Protein AF-A0A8B8AK30-F1 (afdb_monomer_lite)

Foldseek 3Di:
DAAAAPPDDHDPVSVVVDDRPDQDDDPPDPADWPDKDDDPVDPQWMWTAGPVGDIDTDGDDPVSPDPDDPPPPPVVVPVPDD

Radius of gyration: 18.14 Å; chains: 1; bounding box: 24×33×57 Å

Structure (mmCIF, N/CA/C/O backbone):
data_AF-A0A8B8AK30-F1
#
_entry.id   AF-A0A8B8AK30-F1
#
loop_
_atom_site.group_PDB
_atom_site.id
_atom_site.type_symbol
_atom_site.label_atom_id
_atom_site.label_alt_id
_atom_site.label_comp_id
_atom_site.label_asym_id
_atom_site.label_entity_id
_atom_site.label_seq_id
_atom_site.pdbx_PDB_ins_code
_atom_site.Cartn_x
_atom_site.Cartn_y
_atom_site.Cartn_z
_atom_site.occupancy
_atom_site.B_iso_or_equiv
_atom_site.auth_seq_id
_atom_site.auth_comp_id
_atom_site.auth_asym_id
_atom_site.auth_atom_id
_atom_site.pdbx_PDB_model_num
ATOM 1 N N . LEU A 1 1 ? 7.500 3.142 13.067 1.00 45.25 1 LEU A N 1
ATOM 2 C CA . LEU A 1 1 ? 7.044 4.533 13.240 1.00 45.25 1 LEU A CA 1
ATOM 3 C C . LEU A 1 1 ? 5.669 4.411 13.866 1.00 45.25 1 LEU A C 1
ATOM 5 O O . LEU A 1 1 ? 4.881 3.637 13.339 1.00 45.25 1 LEU A O 1
ATOM 9 N N . TYR A 1 2 ? 5.486 4.972 15.056 1.00 46.56 2 TYR A N 1
ATOM 10 C CA . TYR A 1 2 ? 4.232 4.933 15.808 1.00 46.56 2 TYR A CA 1
ATOM 11 C C . TYR A 1 2 ? 3.674 6.351 15.736 1.00 46.56 2 TYR A C 1
ATOM 13 O O . TYR A 1 2 ? 4.361 7.273 16.166 1.00 46.56 2 TYR A O 1
ATOM 21 N N . HIS A 1 3 ? 2.503 6.521 15.133 1.00 58.66 3 HIS A N 1
ATOM 22 C CA . HIS A 1 3 ? 1.846 7.819 14.980 1.00 58.66 3 HIS A CA 1
ATOM 23 C C . HIS A 1 3 ? 0.762 7.978 16.054 1.00 58.66 3 HIS A C 1
ATOM 25 O O . HIS A 1 3 ? 0.201 6.986 16.522 1.00 58.66 3 HIS A O 1
ATOM 31 N N . SER A 1 4 ? 0.498 9.219 16.480 1.00 58.53 4 SER A N 1
ATOM 32 C CA . SER A 1 4 ? -0.543 9.554 17.466 1.00 58.53 4 SER A CA 1
ATOM 33 C C . SER A 1 4 ? -1.914 9.001 17.053 1.00 58.53 4 SER A C 1
ATOM 35 O O . SER A 1 4 ? -2.227 8.944 15.864 1.00 58.53 4 SER A O 1
ATOM 37 N N . LYS A 1 5 ? -2.753 8.613 18.025 1.00 65.31 5 LYS A N 1
ATOM 38 C CA . 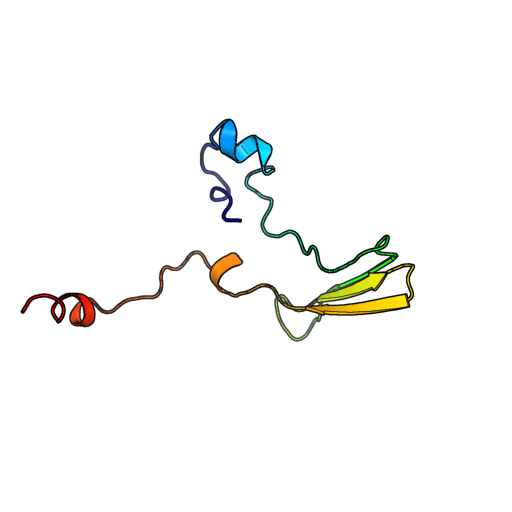LYS A 1 5 ? -4.057 7.999 17.735 1.00 65.31 5 LYS A CA 1
ATOM 39 C C . LYS A 1 5 ? -4.999 8.982 17.042 1.00 65.31 5 LYS A C 1
ATOM 41 O O . LYS A 1 5 ? -5.034 10.175 17.352 1.00 65.31 5 LYS A O 1
ATOM 46 N N . ILE A 1 6 ? -5.825 8.454 16.138 1.00 65.62 6 ILE A N 1
ATOM 47 C CA . ILE A 1 6 ? -6.840 9.238 15.430 1.00 65.62 6 ILE A CA 1
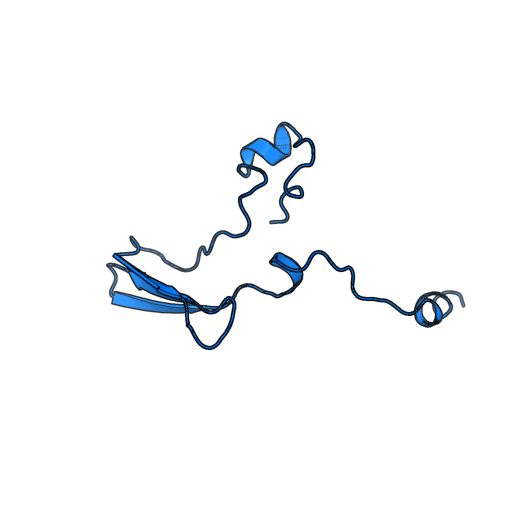ATOM 48 C C . ILE A 1 6 ? -7.784 9.890 16.450 1.00 65.62 6 ILE A C 1
ATOM 50 O O . ILE A 1 6 ? -8.496 9.204 17.181 1.00 65.62 6 ILE A O 1
ATOM 54 N N . GLY A 1 7 ? -7.818 11.224 16.454 1.00 65.44 7 GLY A N 1
ATOM 55 C CA . GLY A 1 7 ? -8.689 12.022 17.322 1.00 65.44 7 GLY A CA 1
ATOM 56 C C . GLY A 1 7 ? -8.018 12.603 18.569 1.00 65.44 7 GLY A C 1
ATOM 57 O O . GLY A 1 7 ? -8.676 13.356 19.287 1.00 65.44 7 GLY A O 1
ATOM 58 N N . GLU A 1 8 ? -6.739 12.312 18.814 1.00 73.69 8 GLU A N 1
ATOM 59 C CA . GLU A 1 8 ? -5.947 12.976 19.856 1.00 73.69 8 GLU A CA 1
ATOM 60 C C . GLU A 1 8 ? -5.231 14.227 19.318 1.00 73.69 8 GLU A C 1
ATOM 62 O O . GLU A 1 8 ? -4.981 14.358 18.117 1.00 73.69 8 GLU A O 1
ATOM 67 N N . GLU A 1 9 ? -4.918 15.178 20.207 1.00 76.69 9 GLU A N 1
ATOM 68 C CA . GLU A 1 9 ? -4.100 16.337 19.837 1.00 76.69 9 GLU A CA 1
ATOM 69 C C . GLU A 1 9 ? -2.677 15.878 19.503 1.00 76.69 9 GLU A C 1
ATOM 71 O O . GLU A 1 9 ? -1.982 15.291 20.332 1.00 76.69 9 GLU A O 1
ATOM 76 N N . GLN A 1 10 ? -2.249 16.163 18.276 1.00 78.19 10 GLN A N 1
ATOM 77 C CA . GLN A 1 10 ? -0.916 15.837 17.793 1.00 78.19 10 GLN A CA 1
ATOM 78 C C . GLN A 1 10 ? 0.089 16.912 18.228 1.00 78.19 10 GLN A C 1
ATOM 80 O O . GLN A 1 10 ? -0.197 18.112 18.148 1.00 78.19 10 GLN A O 1
ATOM 85 N N . SER A 1 11 ? 1.280 16.500 18.672 1.00 80.38 11 SER A N 1
ATOM 86 C CA . SER A 1 11 ? 2.367 17.447 18.937 1.00 80.38 11 SER A CA 1
ATOM 87 C C . SER A 1 11 ? 2.917 18.027 17.625 1.00 80.38 11 SER A C 1
ATOM 89 O O . SER A 1 11 ? 2.762 17.447 16.552 1.00 80.38 11 SER A O 1
ATOM 91 N N . ALA A 1 12 ? 3.589 19.181 17.688 1.00 80.88 12 ALA A N 1
ATOM 92 C CA . ALA A 1 12 ? 4.213 19.768 16.499 1.00 80.88 12 ALA A CA 1
ATOM 93 C C . ALA A 1 12 ? 5.331 18.884 15.916 1.00 80.88 12 ALA A C 1
ATOM 95 O O . ALA A 1 12 ? 5.603 18.966 14.725 1.00 80.88 12 ALA A O 1
ATOM 96 N N . GLU A 1 13 ? 5.968 18.061 16.752 1.00 79.88 13 GLU A N 1
ATOM 97 C CA . GLU A 1 13 ? 7.023 17.129 16.349 1.00 79.88 13 GLU A CA 1
ATOM 98 C C . GLU A 1 13 ? 6.418 15.917 15.626 1.00 79.88 13 GLU A C 1
ATOM 100 O O . GLU A 1 13 ? 6.873 15.569 14.542 1.00 79.88 13 GLU A O 1
ATOM 105 N N . ASP A 1 14 ? 5.326 15.352 16.154 1.00 77.31 14 ASP A N 1
ATOM 106 C CA . ASP A 1 14 ? 4.614 14.228 15.526 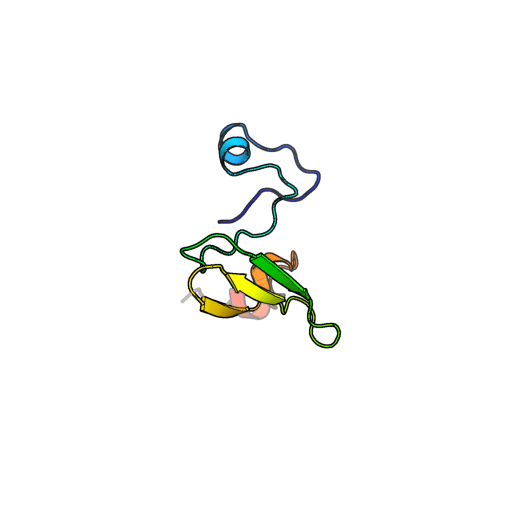1.00 77.31 14 ASP A CA 1
ATOM 107 C C . ASP A 1 14 ? 3.928 14.637 14.210 1.00 77.31 14 ASP A C 1
ATOM 109 O O . ASP A 1 14 ? 3.760 13.816 13.311 1.00 77.31 14 ASP A O 1
ATOM 113 N N . ALA A 1 15 ? 3.527 15.906 14.079 1.00 78.12 15 ALA A N 1
ATOM 114 C CA . ALA A 1 15 ? 2.906 16.433 12.862 1.00 78.12 15 ALA A CA 1
ATOM 115 C C . ALA A 1 15 ? 3.865 16.466 11.658 1.00 78.12 15 ALA A C 1
ATOM 117 O O . ALA A 1 15 ? 3.408 16.426 10.512 1.00 78.12 15 ALA A O 1
ATOM 118 N N . GLU A 1 16 ? 5.181 16.508 11.896 1.00 83.50 16 GLU A N 1
ATOM 119 C CA . GLU A 1 16 ? 6.194 16.427 10.835 1.00 83.50 16 GLU A CA 1
ATOM 120 C C . GLU A 1 16 ? 6.235 15.022 10.204 1.00 83.50 16 GLU A C 1
ATOM 122 O O . GLU A 1 16 ? 6.540 14.889 9.016 1.00 83.50 16 GLU A O 1
ATOM 127 N N . ASP A 1 17 ? 5.872 13.979 10.962 1.00 81.50 17 ASP A N 1
ATOM 128 C CA . ASP A 1 17 ? 5.845 12.585 10.499 1.00 81.50 17 ASP A CA 1
ATOM 129 C C . ASP A 1 17 ? 4.583 12.238 9.685 1.00 81.50 17 ASP A C 1
ATOM 131 O O . ASP A 1 17 ? 4.496 11.158 9.087 1.00 81.50 17 ASP A O 1
ATOM 135 N N . GLY A 1 18 ? 3.607 13.146 9.630 1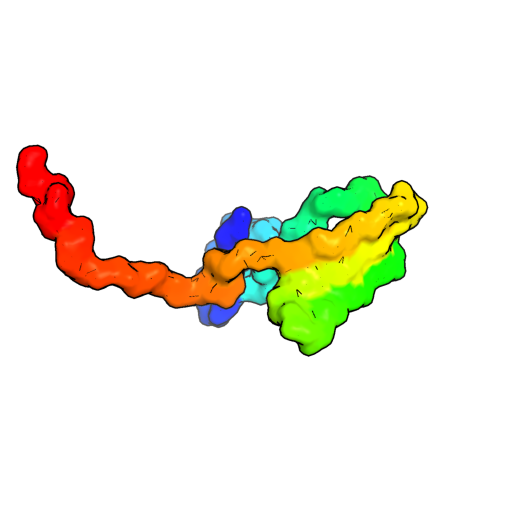.00 83.44 18 GLY A N 1
ATOM 136 C CA . GLY A 1 18 ? 2.357 13.002 8.891 1.00 83.44 18 GLY A CA 1
ATOM 137 C C . GLY A 1 18 ? 1.124 13.244 9.763 1.00 83.44 18 GLY A C 1
ATOM 138 O O . GLY A 1 18 ? 1.228 13.366 10.981 1.00 83.44 18 GLY A O 1
ATOM 139 N N . PRO A 1 19 ? -0.065 13.338 9.152 1.00 85.44 19 PRO A N 1
ATOM 140 C CA . PRO A 1 19 ? -1.293 13.584 9.898 1.00 85.44 19 PRO A CA 1
ATOM 141 C C . PRO A 1 19 ? -1.669 12.357 10.759 1.00 85.44 19 PRO A C 1
ATOM 143 O O . PRO A 1 19 ? -1.250 11.243 10.434 1.00 85.44 19 PRO A O 1
ATOM 146 N N . PRO A 1 20 ? -2.463 12.516 11.834 1.00 81.50 20 PRO A N 1
ATOM 147 C CA . PRO A 1 20 ? -2.753 11.437 12.790 1.00 81.50 20 PRO A CA 1
ATOM 148 C C . PRO A 1 20 ? -3.521 10.251 12.176 1.00 81.50 20 PRO A C 1
ATOM 150 O O . PRO A 1 20 ? -3.534 9.159 12.731 1.00 81.50 20 PRO A O 1
ATOM 153 N N . GLU A 1 21 ? -4.157 10.429 11.017 1.00 83.31 21 GLU A N 1
ATOM 154 C CA . GLU A 1 21 ? -4.789 9.353 10.245 1.00 83.31 21 GLU A CA 1
ATOM 155 C C . GLU A 1 21 ? -3.824 8.523 9.378 1.00 83.31 21 GLU A C 1
ATOM 157 O O . GLU A 1 21 ? -4.241 7.537 8.760 1.00 83.31 21 GLU A O 1
ATOM 162 N N . LEU A 1 22 ? -2.544 8.900 9.295 1.00 86.88 22 LEU A N 1
ATOM 163 C CA . LEU A 1 22 ? -1.536 8.142 8.559 1.00 86.88 22 LEU A CA 1
ATOM 164 C C . LEU A 1 22 ? -1.124 6.890 9.346 1.00 86.88 22 LEU A C 1
ATOM 166 O O . LEU A 1 22 ? -0.316 6.952 10.264 1.00 86.88 22 LEU A O 1
ATOM 170 N N . LEU A 1 23 ? -1.648 5.733 8.938 1.00 88.06 23 LEU A N 1
ATOM 171 C CA . LEU A 1 23 ? -1.429 4.467 9.646 1.00 88.06 23 LEU A CA 1
ATOM 172 C C . LEU A 1 23 ? -0.102 3.771 9.296 1.00 88.06 23 LEU A C 1
ATOM 174 O O . LEU A 1 23 ? 0.575 3.219 10.159 1.00 88.06 23 LEU A O 1
ATOM 178 N N . PHE A 1 24 ? 0.253 3.721 8.009 1.00 91.00 24 PHE A N 1
ATOM 179 C CA . PHE A 1 24 ? 1.384 2.919 7.545 1.00 91.00 24 PHE A CA 1
ATOM 180 C C . PHE A 1 24 ? 1.957 3.436 6.224 1.00 91.00 24 PHE A C 1
ATOM 182 O O . PHE A 1 24 ? 1.215 3.781 5.304 1.00 91.00 24 PHE A O 1
ATOM 189 N N . ILE A 1 25 ? 3.288 3.410 6.105 1.00 93.31 25 ILE A N 1
ATOM 190 C CA . ILE A 1 25 ? 4.012 3.638 4.850 1.00 93.31 25 ILE A CA 1
ATOM 191 C C . ILE A 1 25 ? 4.771 2.361 4.490 1.00 93.31 25 ILE A C 1
ATOM 193 O O . ILE A 1 25 ? 5.705 1.957 5.184 1.00 93.31 25 ILE A O 1
ATOM 197 N N . HIS A 1 26 ? 4.413 1.756 3.357 1.00 96.69 26 HIS A N 1
ATOM 198 C CA . HIS A 1 26 ? 5.160 0.632 2.800 1.00 96.69 26 HIS A CA 1
ATOM 199 C C . HIS A 1 26 ? 6.341 1.123 1.953 1.00 96.69 26 HIS A C 1
ATOM 201 O O . HIS A 1 26 ? 6.173 1.507 0.797 1.00 96.69 26 HIS A O 1
ATOM 207 N N . GLY A 1 27 ? 7.548 1.093 2.518 1.00 96.69 27 GLY A N 1
ATOM 208 C CA . GLY A 1 27 ? 8.785 1.538 1.860 1.00 96.69 27 GLY A CA 1
ATOM 209 C C . GLY A 1 27 ? 9.489 0.485 0.994 1.00 96.69 27 GLY A C 1
ATOM 210 O O . GLY A 1 27 ? 10.684 0.614 0.747 1.00 96.69 27 GLY A O 1
ATOM 211 N N . GLY A 1 28 ? 8.804 -0.591 0.591 1.00 97.56 28 GLY A N 1
ATOM 212 C CA . GLY A 1 28 ? 9.432 -1.726 -0.098 1.00 97.56 28 GLY A CA 1
ATOM 213 C C . GLY A 1 28 ? 9.725 -1.521 -1.590 1.00 97.56 28 GLY A C 1
ATOM 214 O O . GLY A 1 28 ? 10.548 -2.249 -2.143 1.00 97.56 28 GLY A O 1
ATOM 215 N N . HIS A 1 29 ? 9.062 -0.573 -2.257 1.00 98.38 29 HIS A N 1
ATOM 216 C CA . HIS A 1 29 ? 9.237 -0.315 -3.694 1.00 98.38 29 HIS A CA 1
ATOM 217 C C . HIS A 1 29 ? 10.330 0.724 -3.959 1.00 98.38 29 HIS A C 1
ATOM 219 O O . HIS A 1 29 ? 10.380 1.764 -3.309 1.00 98.38 29 HIS A O 1
ATOM 225 N N . THR A 1 30 ? 11.178 0.462 -4.955 1.00 98.00 30 THR A N 1
ATOM 226 C CA . THR A 1 30 ? 12.274 1.356 -5.380 1.00 98.00 30 THR A CA 1
ATOM 227 C C . THR A 1 30 ? 11.957 2.181 -6.624 1.00 98.00 30 THR A C 1
ATOM 229 O O . THR A 1 30 ? 12.722 3.076 -6.982 1.00 98.00 30 THR A O 1
ATOM 232 N N . ALA A 1 31 ? 10.825 1.910 -7.270 1.00 98.44 31 ALA A N 1
ATOM 233 C CA . ALA A 1 31 ? 10.303 2.672 -8.394 1.00 98.44 31 ALA A CA 1
ATOM 234 C C . ALA A 1 31 ? 8.841 3.060 -8.162 1.00 98.44 31 ALA A C 1
ATOM 236 O O . ALA A 1 31 ? 8.203 2.655 -7.188 1.00 98.44 31 ALA A O 1
ATOM 237 N N . LYS A 1 32 ? 8.299 3.863 -9.081 1.00 98.44 32 LYS A N 1
ATOM 238 C CA . LYS A 1 32 ? 6.908 4.303 -9.029 1.00 98.44 32 LYS A CA 1
ATOM 239 C C . LYS A 1 32 ? 5.965 3.099 -9.056 1.00 98.44 32 LYS A C 1
ATOM 241 O O . LYS A 1 32 ? 6.061 2.249 -9.941 1.00 98.44 32 LYS A O 1
ATOM 246 N N . ILE A 1 33 ? 5.052 3.063 -8.088 1.00 98.50 33 ILE A N 1
ATOM 247 C CA . ILE A 1 33 ? 3.960 2.091 -8.039 1.00 98.50 33 ILE A CA 1
ATOM 248 C C . ILE A 1 33 ? 3.004 2.411 -9.188 1.00 98.50 33 ILE A C 1
ATOM 250 O O . ILE A 1 33 ? 2.574 3.557 -9.351 1.00 98.50 33 ILE A O 1
ATOM 254 N N . SER A 1 34 ? 2.706 1.406 -9.999 1.00 98.56 34 SER A N 1
ATOM 255 C CA . SER A 1 34 ? 1.833 1.518 -11.166 1.00 98.56 34 SER A CA 1
ATOM 256 C C . SER A 1 34 ? 0.399 1.087 -10.859 1.00 98.56 34 SER A C 1
ATOM 258 O O . SER A 1 34 ? -0.520 1.693 -11.404 1.00 98.56 34 SER A O 1
ATOM 260 N N . ASP A 1 35 ? 0.201 0.099 -9.978 1.00 98.75 35 ASP A N 1
ATOM 261 C CA . ASP A 1 35 ? -1.121 -0.334 -9.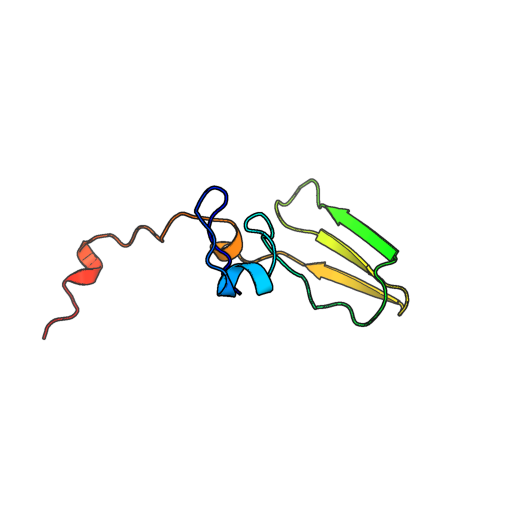505 1.00 98.75 35 ASP A CA 1
ATOM 262 C C . ASP A 1 35 ? -1.029 -1.105 -8.172 1.00 98.75 35 ASP A C 1
ATOM 264 O O . ASP A 1 35 ? 0.051 -1.563 -7.772 1.00 98.75 35 ASP A O 1
ATOM 268 N N . PHE A 1 36 ? -2.162 -1.270 -7.487 1.00 98.75 36 PHE A N 1
ATOM 269 C CA . PHE A 1 36 ? -2.293 -2.132 -6.314 1.00 98.75 36 PHE A CA 1
ATOM 270 C C . PHE A 1 36 ? -3.724 -2.659 -6.133 1.00 98.75 36 PHE A C 1
ATOM 272 O O . PHE A 1 36 ? -4.698 -2.058 -6.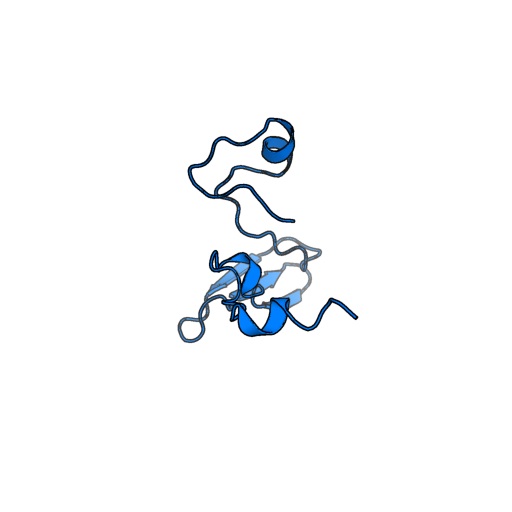575 1.00 98.75 36 PHE A O 1
ATOM 279 N N . SER A 1 37 ? -3.861 -3.776 -5.419 1.00 98.81 37 SER A N 1
ATOM 280 C CA . SER A 1 37 ? -5.154 -4.339 -5.034 1.00 98.81 37 SER A CA 1
ATOM 281 C C . SER A 1 37 ? -5.102 -4.918 -3.631 1.00 98.81 37 SER A C 1
ATOM 283 O O . SER A 1 37 ? -4.145 -5.592 -3.248 1.00 98.81 37 SER A O 1
ATOM 285 N N . TRP A 1 38 ? -6.191 -4.721 -2.896 1.00 98.62 38 TRP A N 1
ATOM 286 C CA . TRP A 1 38 ? -6.462 -5.442 -1.660 1.00 98.62 38 TRP A CA 1
ATOM 287 C C . TRP A 1 38 ? -6.821 -6.896 -1.956 1.00 98.62 38 TRP A C 1
ATOM 289 O O . TRP A 1 38 ? -7.481 -7.188 -2.960 1.00 98.62 38 TRP A O 1
ATOM 299 N N . ASN A 1 39 ? -6.414 -7.805 -1.073 1.00 98.38 39 ASN A N 1
ATOM 300 C CA . ASN A 1 39 ? -6.929 -9.165 -1.072 1.00 98.38 39 ASN A CA 1
ATOM 301 C C . ASN A 1 39 ? -8.351 -9.164 -0.473 1.00 98.38 39 ASN A C 1
ATOM 303 O O . ASN A 1 39 ? -8.522 -8.753 0.673 1.00 98.38 39 ASN A O 1
ATOM 307 N N . PRO A 1 40 ? -9.384 -9.635 -1.196 1.00 98.00 40 PRO A N 1
ATOM 308 C CA . PRO A 1 40 ? -10.748 -9.676 -0.669 1.00 98.00 40 PRO A CA 1
ATOM 309 C C . PRO A 1 40 ? -10.971 -10.772 0.387 1.00 98.00 40 PRO A C 1
ATOM 311 O O . PRO A 1 40 ? -12.004 -10.763 1.051 1.00 98.00 40 PRO A O 1
ATOM 314 N N . ASN A 1 41 ? -10.046 -11.728 0.519 1.00 98.25 41 ASN A N 1
ATOM 315 C CA . ASN A 1 41 ? -10.188 -12.886 1.405 1.00 98.25 41 ASN A CA 1
ATOM 316 C C . ASN A 1 41 ? -9.354 -12.773 2.686 1.00 98.25 41 ASN A C 1
ATOM 318 O O . ASN A 1 41 ? -9.680 -13.423 3.674 1.00 98.25 41 ASN A O 1
ATOM 322 N N . GLU A 1 42 ? -8.283 -11.977 2.672 1.00 97.12 42 GLU A N 1
ATOM 323 C CA . GLU A 1 42 ? -7.368 -11.835 3.806 1.00 97.12 42 GLU A CA 1
ATOM 324 C C . GLU A 1 42 ? -7.197 -10.351 4.151 1.00 97.12 42 GLU A C 1
ATOM 326 O O . GLU A 1 42 ? -6.618 -9.602 3.355 1.00 97.12 42 GLU A O 1
ATOM 331 N N . PRO A 1 43 ? -7.706 -9.905 5.316 1.00 96.06 43 PRO A N 1
ATOM 332 C CA . PRO A 1 43 ? -7.554 -8.530 5.765 1.00 96.06 43 PRO A CA 1
ATOM 333 C C . PRO A 1 43 ? -6.090 -8.100 5.800 1.00 96.06 43 PRO A C 1
ATOM 335 O O . PRO A 1 43 ? -5.204 -8.872 6.168 1.00 96.06 43 PRO A O 1
ATOM 338 N N . TRP A 1 44 ? -5.851 -6.840 5.443 1.00 95.69 44 TRP A N 1
ATOM 339 C CA . TRP A 1 44 ? -4.532 -6.204 5.481 1.00 95.69 44 TRP A CA 1
ATOM 340 C C . TRP A 1 44 ? -3.492 -6.733 4.490 1.00 95.69 44 TRP A C 1
ATOM 342 O O . TRP A 1 44 ? -2.391 -6.186 4.439 1.00 95.69 44 TRP A O 1
ATOM 352 N N . VAL A 1 45 ? -3.833 -7.730 3.667 1.00 98.38 45 VAL A N 1
ATOM 353 C CA . VAL A 1 45 ? -2.970 -8.212 2.585 1.00 98.38 45 VAL A CA 1
ATOM 354 C C . VAL A 1 45 ? -3.197 -7.378 1.325 1.00 98.38 45 VAL A C 1
ATOM 356 O O . VAL A 1 45 ? -4.324 -7.230 0.842 1.00 98.38 45 VAL A O 1
ATOM 359 N N . ILE A 1 46 ? -2.106 -6.864 0.762 1.00 98.69 46 ILE A N 1
ATOM 360 C CA . ILE A 1 46 ? -2.092 -6.050 -0.456 1.00 98.69 46 ILE A CA 1
ATOM 361 C C . ILE A 1 46 ? -1.115 -6.658 -1.460 1.00 98.69 46 ILE A C 1
ATOM 363 O O . ILE A 1 46 ? -0.036 -7.126 -1.098 1.00 98.69 46 ILE A O 1
ATOM 367 N N . CYS A 1 47 ? -1.483 -6.612 -2.738 1.00 98.75 47 CYS A N 1
ATOM 368 C CA . CYS A 1 47 ? -0.568 -6.808 -3.855 1.00 98.75 47 CYS A CA 1
ATOM 369 C C . CYS A 1 47 ? -0.318 -5.458 -4.534 1.00 98.75 47 CYS A C 1
ATOM 371 O O . CYS A 1 47 ? -1.276 -4.761 -4.865 1.00 98.75 47 CYS A O 1
ATOM 373 N N . SER A 1 48 ? 0.940 -5.086 -4.757 1.00 98.88 48 SER A N 1
ATOM 374 C CA . SER A 1 48 ? 1.307 -3.882 -5.511 1.00 98.88 48 SER A CA 1
ATOM 375 C C . SER A 1 48 ? 2.392 -4.167 -6.545 1.00 98.88 48 SER A C 1
ATOM 377 O O . SER A 1 48 ? 3.247 -5.034 -6.349 1.00 98.88 48 SER A O 1
ATOM 379 N N . VAL A 1 49 ? 2.351 -3.428 -7.654 1.00 98.81 49 VAL A N 1
ATOM 380 C CA . VAL A 1 49 ? 3.296 -3.537 -8.775 1.00 98.81 49 VAL A CA 1
ATOM 381 C C . VAL A 1 49 ? 3.955 -2.192 -9.064 1.00 98.81 49 VAL A C 1
ATOM 383 O O . VAL A 1 49 ? 3.347 -1.141 -8.860 1.00 98.81 49 VAL A O 1
ATOM 386 N N . SER A 1 50 ? 5.193 -2.222 -9.547 1.00 98.81 50 SER A N 1
ATOM 387 C CA . SER A 1 50 ? 5.990 -1.033 -9.861 1.00 98.81 50 SER A CA 1
ATOM 388 C C . SER A 1 50 ? 6.560 -1.058 -11.284 1.00 98.81 50 SER A C 1
ATOM 390 O O . SER A 1 50 ? 6.578 -2.081 -11.975 1.00 98.81 50 SER A O 1
ATOM 392 N N . GLU A 1 51 ? 7.020 0.105 -11.746 1.00 98.62 51 GLU A N 1
ATOM 393 C CA . GLU A 1 51 ? 7.568 0.308 -13.097 1.00 98.62 51 GLU A CA 1
ATOM 394 C C . GLU A 1 51 ? 8.918 -0.406 -13.343 1.00 98.62 51 GLU A C 1
ATOM 396 O O . GLU A 1 51 ? 9.289 -0.616 -14.496 1.00 98.62 51 GLU A O 1
ATOM 401 N N . ASP A 1 52 ? 9.627 -0.841 -12.293 1.00 98.44 52 ASP A N 1
ATOM 402 C CA . ASP A 1 52 ? 10.884 -1.612 -12.355 1.00 98.44 52 ASP A CA 1
ATOM 403 C C . ASP A 1 52 ? 10.671 -3.140 -12.343 1.00 98.44 52 ASP A C 1
ATOM 405 O O . ASP A 1 52 ? 11.573 -3.908 -12.010 1.00 98.44 52 ASP A O 1
ATOM 409 N N . ASN A 1 53 ? 9.479 -3.587 -12.755 1.00 97.88 53 ASN A N 1
ATOM 410 C CA . ASN A 1 53 ? 9.084 -4.995 -12.878 1.00 97.88 53 ASN A CA 1
ATOM 411 C C . ASN A 1 53 ? 9.029 -5.773 -11.553 1.00 97.88 53 ASN A C 1
ATOM 413 O O . ASN A 1 53 ? 9.067 -7.006 -11.564 1.00 97.88 53 ASN A O 1
ATOM 417 N N . ILE A 1 54 ? 8.885 -5.076 -10.425 1.00 98.62 54 ILE A N 1
ATOM 418 C CA . ILE A 1 54 ? 8.699 -5.699 -9.117 1.00 98.62 54 ILE A CA 1
ATOM 419 C C . ILE A 1 54 ? 7.206 -5.806 -8.783 1.00 98.62 54 ILE A C 1
ATOM 421 O O . ILE A 1 54 ? 6.419 -4.880 -8.968 1.00 98.62 54 ILE A O 1
ATOM 425 N N . MET A 1 55 ? 6.820 -6.971 -8.266 1.00 98.62 55 MET A N 1
ATOM 426 C CA . MET A 1 55 ? 5.523 -7.225 -7.642 1.00 98.62 55 MET A CA 1
ATOM 427 C C . MET A 1 55 ? 5.770 -7.623 -6.190 1.00 98.62 55 MET A C 1
ATOM 429 O O . MET A 1 55 ? 6.625 -8.468 -5.921 1.00 98.62 55 MET A O 1
ATOM 433 N N . GLN A 1 56 ? 5.024 -7.035 -5.260 1.00 98.75 56 GLN A N 1
ATOM 434 C CA . GLN A 1 56 ? 5.119 -7.342 -3.835 1.00 98.75 56 GLN A CA 1
ATOM 435 C C . GLN A 1 56 ? 3.743 -7.710 -3.293 1.00 98.75 56 GLN A C 1
ATOM 437 O O . GLN A 1 56 ? 2.777 -6.983 -3.514 1.00 98.75 56 GLN A O 1
ATOM 442 N N . VAL A 1 57 ? 3.677 -8.819 -2.557 1.00 98.62 57 VAL A N 1
ATOM 443 C CA . VAL A 1 57 ? 2.536 -9.169 -1.706 1.00 98.62 57 VAL A CA 1
ATOM 444 C C . VAL A 1 57 ? 2.984 -8.968 -0.268 1.00 98.62 57 VAL A C 1
ATOM 446 O O . VAL A 1 57 ? 3.995 -9.538 0.142 1.00 98.62 57 VAL A O 1
ATOM 449 N N . TRP A 1 58 ? 2.277 -8.124 0.472 1.00 98.44 58 TRP A N 1
ATOM 450 C CA . TRP A 1 58 ? 2.679 -7.723 1.815 1.00 98.44 58 TRP A CA 1
ATOM 451 C C . TRP A 1 58 ? 1.468 -7.520 2.720 1.00 98.44 58 TRP A C 1
ATOM 453 O O . TRP A 1 58 ? 0.351 -7.292 2.256 1.00 98.44 58 TRP A O 1
ATOM 463 N N . GLN A 1 59 ? 1.720 -7.625 4.021 1.00 97.50 59 GLN A N 1
ATOM 464 C CA . GLN A 1 59 ? 0.748 -7.437 5.087 1.00 97.50 59 GLN A CA 1
ATOM 465 C C . GLN A 1 59 ? 1.421 -6.633 6.196 1.00 97.50 59 GLN A C 1
ATOM 467 O O . GLN A 1 59 ? 2.550 -6.943 6.585 1.00 97.50 59 GLN A O 1
ATOM 472 N N . MET A 1 60 ? 0.759 -5.586 6.682 1.00 95.06 60 MET A N 1
ATOM 473 C CA . MET A 1 60 ? 1.254 -4.847 7.845 1.00 95.06 60 MET A CA 1
ATOM 474 C C . MET A 1 60 ? 1.128 -5.712 9.109 1.00 95.06 60 MET A C 1
ATOM 476 O O . MET A 1 60 ? 0.238 -6.558 9.199 1.00 95.06 60 MET A O 1
ATOM 480 N N . ALA A 1 61 ? 2.019 -5.517 10.080 1.00 91.19 61 ALA A N 1
ATOM 481 C CA . ALA A 1 61 ? 1.963 -6.255 11.338 1.00 91.19 61 ALA A CA 1
ATOM 482 C C . ALA A 1 61 ? 0.729 -5.861 12.169 1.00 91.19 61 ALA A C 1
ATOM 484 O O . ALA A 1 61 ? 0.280 -4.718 12.122 1.00 91.19 61 ALA A O 1
ATOM 485 N N . GLU A 1 62 ? 0.197 -6.807 12.946 1.00 89.69 62 GLU A N 1
ATOM 486 C CA . GLU A 1 62 ? -1.035 -6.622 13.726 1.00 89.69 62 GLU A CA 1
ATOM 487 C C . GLU A 1 62 ? -0.964 -5.461 14.717 1.00 89.69 62 GLU A C 1
ATOM 489 O O . GLU A 1 62 ? -1.893 -4.665 14.818 1.00 89.69 62 GLU A O 1
ATOM 494 N N . ASN A 1 63 ? 0.183 -5.303 15.371 1.00 87.56 63 ASN A N 1
ATOM 495 C CA . ASN A 1 63 ? 0.443 -4.224 16.321 1.00 87.56 63 ASN A CA 1
ATOM 496 C C . ASN A 1 63 ? 0.453 -2.815 15.699 1.00 87.56 63 ASN A C 1
ATOM 498 O O . ASN A 1 63 ? 0.627 -1.843 16.425 1.00 87.56 63 ASN A O 1
ATOM 502 N N . ILE A 1 64 ? 0.346 -2.699 14.372 1.00 85.75 64 ILE A N 1
ATOM 503 C CA . ILE A 1 64 ? 0.252 -1.412 13.677 1.00 85.75 64 ILE A CA 1
ATOM 504 C C . ILE A 1 64 ? -1.204 -0.940 13.611 1.00 85.75 64 ILE A C 1
ATOM 506 O O . ILE A 1 64 ? -1.438 0.257 13.702 1.00 85.75 64 ILE A O 1
ATOM 510 N N . TYR A 1 65 ? -2.172 -1.852 13.455 1.00 85.44 65 TYR A N 1
ATOM 511 C CA . TYR A 1 65 ? -3.594 -1.500 13.316 1.00 85.44 65 TYR A CA 1
ATOM 512 C C . TYR A 1 65 ? -4.453 -1.869 14.527 1.00 85.44 65 TYR A C 1
ATOM 514 O O . TYR A 1 65 ? -5.604 -1.439 14.592 1.00 85.44 65 TYR A O 1
ATOM 522 N N . ASN A 1 66 ? -3.948 -2.703 15.440 1.00 83.81 66 ASN A N 1
ATOM 523 C CA . ASN A 1 66 ? -4.666 -3.078 16.648 1.00 83.81 66 ASN A CA 1
ATOM 524 C C . ASN A 1 66 ? -4.224 -2.203 17.829 1.00 83.81 66 ASN A C 1
ATOM 526 O O . ASN A 1 66 ? -3.053 -2.195 18.200 1.00 83.81 66 ASN A O 1
ATOM 530 N N . ASP A 1 67 ? -5.183 -1.484 18.408 1.00 71.38 67 ASP A N 1
ATOM 531 C CA . ASP A 1 67 ? -5.011 -0.599 19.565 1.00 71.38 67 ASP A CA 1
ATOM 532 C C . ASP A 1 67 ? -5.072 -1.332 20.916 1.00 71.38 67 ASP A C 1
ATOM 534 O O . ASP A 1 67 ? -4.856 -0.711 21.961 1.00 71.38 67 ASP A O 1
ATOM 538 N N . GLU A 1 68 ? -5.410 -2.623 20.913 1.00 68.38 68 GLU A N 1
ATOM 539 C CA . GLU A 1 68 ? -5.468 -3.441 22.122 1.00 68.38 68 GLU A CA 1
ATOM 540 C C . GLU A 1 68 ? -4.040 -3.766 22.589 1.00 68.38 68 GLU A C 1
ATOM 542 O O . GLU A 1 68 ? -3.298 -4.484 21.913 1.00 68.38 68 GLU A O 1
ATOM 547 N N . GLU A 1 69 ? -3.639 -3.241 23.757 1.00 58.72 69 GLU A N 1
ATOM 548 C CA . GLU A 1 69 ? -2.477 -3.792 24.456 1.00 58.72 69 GLU A CA 1
ATOM 549 C C . GLU A 1 69 ? -2.722 -5.291 24.660 1.00 58.72 69 GLU A C 1
ATOM 551 O O . GLU A 1 69 ? -3.846 -5.671 25.005 1.00 58.72 69 GLU A O 1
ATOM 556 N N . PRO A 1 70 ? -1.717 -6.161 24.447 1.00 53.56 70 PRO A N 1
ATOM 557 C CA . PRO A 1 70 ? -1.889 -7.572 24.739 1.00 53.56 70 PRO A CA 1
ATOM 558 C C . PRO A 1 70 ? -2.354 -7.688 26.190 1.00 53.56 70 PRO A C 1
ATOM 560 O O . PRO A 1 70 ? -1.647 -7.227 27.089 1.00 53.56 70 PRO A O 1
ATOM 563 N N . ASP A 1 71 ? -3.539 -8.275 26.391 1.00 51.06 71 ASP A N 1
ATOM 564 C CA . ASP A 1 71 ? -4.076 -8.664 27.695 1.00 51.06 71 ASP A CA 1
ATOM 565 C C . ASP A 1 71 ? -2.997 -9.496 28.396 1.00 51.06 71 ASP A C 1
ATOM 567 O O . ASP A 1 71 ? -2.894 -10.708 28.209 1.00 51.06 71 ASP A O 1
ATOM 571 N N . THR A 1 72 ? -2.121 -8.841 29.152 1.00 52.34 72 THR A N 1
ATOM 572 C CA . THR A 1 72 ? -1.151 -9.506 30.008 1.00 52.34 72 THR A CA 1
ATOM 573 C C . THR A 1 72 ? -1.940 -9.833 31.261 1.00 52.34 72 THR A C 1
ATOM 575 O O . THR A 1 72 ? -2.314 -8.919 32.004 1.00 52.34 72 THR A O 1
ATOM 578 N N . PRO A 1 73 ? -2.275 -11.112 31.516 1.00 51.53 73 PRO A N 1
ATOM 579 C CA . PRO A 1 73 ? -2.977 -11.456 32.733 1.00 51.53 73 PRO A CA 1
ATOM 580 C C . PRO A 1 73 ? -2.088 -11.010 33.892 1.00 51.53 73 PRO A C 1
ATOM 582 O O . PRO A 1 73 ? -0.907 -11.356 33.934 1.00 51.53 73 PRO A O 1
ATOM 585 N N . ALA A 1 74 ? -2.650 -10.267 34.848 1.00 55.03 74 ALA A N 1
ATOM 586 C CA . ALA A 1 74 ? -1.927 -9.707 35.996 1.00 55.03 74 ALA A CA 1
ATOM 587 C C . ALA A 1 74 ? -1.067 -10.732 36.778 1.00 55.03 74 ALA A C 1
ATOM 589 O O . ALA A 1 74 ? -0.195 -10.347 37.550 1.00 55.03 74 ALA A O 1
ATOM 590 N N . ALA A 1 75 ? -1.280 -12.033 36.554 1.00 57.53 75 ALA A N 1
ATOM 591 C CA . ALA A 1 75 ? -0.476 -13.128 37.082 1.00 57.53 75 ALA A CA 1
ATOM 592 C C . ALA A 1 75 ? 0.993 -13.147 36.602 1.00 57.53 75 ALA A C 1
ATOM 594 O O . ALA A 1 75 ? 1.833 -13.688 37.317 1.00 57.53 75 ALA A O 1
ATOM 595 N N . GLU A 1 76 ? 1.334 -12.569 35.443 1.00 55.75 76 GLU A N 1
ATOM 596 C CA . GLU A 1 76 ? 2.722 -12.576 34.931 1.00 55.75 76 GLU A CA 1
ATOM 597 C C . GLU A 1 76 ? 3.570 -11.383 35.418 1.00 55.75 76 GLU A C 1
ATOM 599 O O . GLU A 1 76 ? 4.789 -11.386 35.260 1.00 55.75 76 GLU A O 1
ATOM 604 N N . LEU A 1 77 ? 2.962 -10.390 36.083 1.00 54.91 77 LEU A N 1
ATOM 605 C CA . LEU A 1 77 ? 3.677 -9.240 36.658 1.00 54.91 77 LEU A CA 1
ATOM 606 C C . LEU A 1 77 ? 4.265 -9.520 38.056 1.00 54.91 77 LEU A C 1
ATOM 608 O O . LEU A 1 77 ? 5.135 -8.778 38.510 1.00 54.91 77 LEU A O 1
ATOM 612 N N . GLU A 1 78 ? 3.859 -10.602 38.732 1.00 52.19 78 GLU A N 1
ATOM 613 C CA . GLU A 1 78 ? 4.342 -10.924 40.087 1.00 52.19 78 GLU A CA 1
ATOM 614 C C . GLU A 1 78 ? 5.565 -11.859 40.133 1.00 52.19 78 GLU A C 1
ATOM 616 O O . GLU A 1 78 ? 6.159 -12.034 41.196 1.00 52.19 78 GLU A O 1
ATOM 621 N N . SER A 1 79 ? 6.027 -12.421 39.008 1.00 53.47 79 SER A N 1
ATOM 622 C CA . SER A 1 79 ? 7.213 -13.301 39.009 1.00 53.47 79 SER A CA 1
ATOM 623 C C . SER A 1 79 ? 8.554 -12.562 38.882 1.00 53.47 79 SER A C 1
ATOM 625 O O . SER A 1 79 ? 9.600 -13.201 38.783 1.00 53.47 79 SER A O 1
ATOM 627 N N . GLY A 1 80 ? 8.543 -11.225 38.862 1.00 48.88 80 GLY A N 1
ATOM 628 C CA . GLY A 1 80 ? 9.718 -10.380 38.616 1.00 48.88 80 GLY A CA 1
ATOM 629 C C . GLY A 1 80 ? 10.408 -9.804 39.856 1.00 48.88 80 GLY A C 1
ATOM 630 O O . GLY A 1 80 ? 11.274 -8.949 39.703 1.00 48.88 80 GLY A O 1
ATOM 631 N N . THR A 1 81 ? 10.039 -10.220 41.074 1.00 44.97 81 THR A N 1
ATOM 632 C CA . THR A 1 81 ? 10.778 -9.849 42.296 1.00 44.97 81 THR A CA 1
ATOM 633 C C . THR A 1 81 ? 11.280 -11.102 43.008 1.00 44.97 81 THR A C 1
ATOM 635 O O . THR A 1 81 ? 10.554 -11.765 43.748 1.00 44.97 81 THR A O 1
ATOM 638 N N . SER A 1 82 ? 12.547 -11.435 42.784 1.00 42.06 82 SER A N 1
ATOM 639 C CA . SER A 1 82 ? 13.384 -12.219 43.698 1.00 42.06 82 SER A CA 1
ATOM 640 C C . SER A 1 82 ? 14.812 -11.710 43.613 1.00 42.06 82 SER A C 1
ATOM 642 O O . SER A 1 82 ? 15.261 -11.435 42.478 1.00 42.06 82 SER A O 1
#

pLDDT: mean 81.91, std 18.2, range [42.06, 98.88]

Organism: Crassostrea virginica (NCBI:txid6565)

InterPro domains:
  IPR001680 WD40 repeat [PF00400] (23-58)
  IPR001680 WD40 repeat [PS50082] (26-60)
  IPR001680 WD40 repeat [SM00320] (19-59)
  IPR015943 WD40/YVTN repeat-like-containing domain superfamily [G3DSA:2.130.10.10] (3-82)
  IPR036322 WD40-repeat-containing domain superfamily [SSF50978] (14-66)
  IPR050459 WD repeat RBAP46/RBAP48/MSI1 [PTHR22850] (3-76)

Secondary structure (DSSP, 8-state):
--PPPTTSPPPTTGGGG--TT--------SS-EEEEEE-SSSTTEEEEEETTS-EEEEE--HHHH--------GGGSGGG--

Sequence (82 aa):
LYHSKIGEEQSAEDAEDGPPELLFIHGGHTAKISDFSWNPNEPWVICSVSEDNIMQVWQMAENIYNDEEPDTPAAELESGTS